Protein AF-A0A8J2ZYX0-F1 (afdb_monomer_lite)

Organism: NCBI:txid1437324

Sequence (101 aa):
MTDRENQGSFDYWRIKVNPFLQSKLEEFQLLGINHLSLDDLWAFIKEKVQKKTKKNEADEEWRLHQVVGYIMSISVNDYMNKIRLEMFQDEDLLKVTEELL

InterPro domains:
  IPR025716 Post-transcriptional regulator [PF13797] (10-94)

Structure (mmCIF, N/CA/C/O backbone):
data_AF-A0A8J2ZYX0-F1
#
_entry.id   AF-A0A8J2ZYX0-F1
#
loop_
_atom_site.group_PDB
_atom_site.id
_atom_site.type_symbol
_atom_site.label_atom_id
_atom_site.label_alt_id
_atom_site.label_comp_id
_atom_site.label_asym_id
_atom_site.label_entity_id
_atom_site.label_seq_id
_atom_site.pdbx_PDB_ins_code
_atom_site.Cartn_x
_atom_site.Cartn_y
_atom_site.Cartn_z
_atom_site.occupancy
_atom_site.B_iso_or_equiv
_atom_site.auth_seq_id
_atom_site.auth_comp_id
_atom_site.auth_asym_id
_atom_site.auth_atom_id
_atom_site.pdbx_PDB_model_num
ATOM 1 N N . MET A 1 1 ? -2.928 -5.472 -32.022 1.00 42.16 1 MET A N 1
ATOM 2 C CA . MET A 1 1 ? -2.683 -4.454 -30.981 1.00 42.16 1 MET A CA 1
ATOM 3 C C . MET A 1 1 ? -1.754 -5.105 -29.979 1.00 42.16 1 MET A C 1
ATOM 5 O O . MET A 1 1 ? -2.094 -6.145 -29.440 1.00 42.16 1 MET A O 1
ATOM 9 N N . THR A 1 2 ? -0.508 -4.652 -29.957 1.00 43.34 2 THR A N 1
ATOM 10 C CA . THR A 1 2 ? 0.663 -5.380 -29.450 1.00 43.34 2 THR A CA 1
ATOM 11 C C . THR A 1 2 ? 0.792 -5.299 -27.933 1.00 43.34 2 THR A C 1
ATOM 13 O O . THR A 1 2 ? 0.747 -4.204 -27.384 1.00 43.34 2 THR A O 1
ATOM 16 N N . ASP A 1 3 ? 1.109 -6.429 -27.292 1.00 50.97 3 ASP A N 1
ATOM 17 C CA . ASP A 1 3 ? 1.450 -6.585 -25.862 1.00 50.97 3 ASP A CA 1
ATOM 18 C C . ASP A 1 3 ? 2.510 -5.601 -25.318 1.00 50.97 3 ASP A C 1
ATOM 20 O O . ASP A 1 3 ? 2.736 -5.530 -24.114 1.00 50.97 3 ASP A O 1
ATOM 24 N N . ARG A 1 4 ? 3.182 -4.839 -26.190 1.00 46.28 4 ARG A N 1
ATOM 25 C CA . ARG A 1 4 ? 4.250 -3.894 -25.840 1.00 46.28 4 ARG A CA 1
ATOM 26 C C . ARG A 1 4 ? 3.755 -2.597 -25.197 1.00 46.28 4 ARG A C 1
ATOM 28 O O . ARG A 1 4 ? 4.475 -2.059 -24.370 1.00 46.28 4 ARG A O 1
ATOM 35 N N . GLU A 1 5 ? 2.553 -2.112 -25.514 1.00 47.03 5 GLU A N 1
ATOM 36 C CA . GLU A 1 5 ? 2.051 -0.844 -24.942 1.00 47.03 5 GLU A CA 1
ATOM 37 C C . GLU A 1 5 ? 1.579 -0.990 -23.487 1.00 47.03 5 GLU A C 1
ATOM 39 O O . GLU A 1 5 ? 1.582 -0.021 -22.738 1.00 47.03 5 GLU A O 1
ATOM 44 N N . ASN A 1 6 ? 1.242 -2.208 -23.044 1.00 51.03 6 ASN A N 1
ATOM 45 C CA . ASN A 1 6 ? 0.803 -2.449 -21.667 1.00 51.03 6 ASN A CA 1
ATOM 46 C C . ASN A 1 6 ? 1.948 -2.891 -20.732 1.00 51.03 6 ASN A C 1
ATOM 48 O O . ASN A 1 6 ? 1.753 -2.969 -19.525 1.00 51.03 6 ASN A O 1
ATOM 52 N N . GLN A 1 7 ? 3.154 -3.161 -21.256 1.00 51.09 7 GLN A N 1
ATOM 53 C CA . GLN A 1 7 ? 4.299 -3.676 -20.481 1.00 51.09 7 GLN A CA 1
ATOM 54 C C . GLN A 1 7 ? 4.876 -2.690 -19.446 1.00 51.09 7 GLN A C 1
ATOM 56 O O . GLN A 1 7 ? 5.635 -3.120 -18.575 1.00 51.09 7 GLN A O 1
ATOM 61 N N . GLY A 1 8 ? 4.521 -1.402 -19.523 1.00 54.41 8 GLY A N 1
ATOM 62 C CA . GLY A 1 8 ? 4.935 -0.361 -18.571 1.00 54.41 8 GLY A CA 1
ATOM 63 C C . GLY A 1 8 ? 3.921 -0.064 -17.460 1.00 54.41 8 GLY A C 1
ATOM 64 O O . GLY A 1 8 ? 4.296 0.499 -16.433 1.00 54.41 8 GLY A O 1
ATOM 65 N N . SER A 1 9 ? 2.655 -0.467 -17.627 1.00 67.94 9 SER A N 1
ATOM 66 C CA . SER A 1 9 ? 1.612 -0.220 -16.627 1.00 67.94 9 SER A CA 1
ATOM 67 C C . SER A 1 9 ? 1.838 -1.085 -15.391 1.00 67.94 9 SER A C 1
ATOM 69 O O . SER A 1 9 ? 2.097 -2.283 -15.495 1.00 67.94 9 SER A O 1
ATOM 71 N N . PHE A 1 10 ? 1.691 -0.509 -14.198 1.00 73.81 10 PHE A N 1
ATOM 72 C CA . PHE A 1 10 ? 1.846 -1.234 -12.933 1.00 73.81 10 PHE A CA 1
ATOM 73 C C . PHE A 1 10 ? 0.949 -2.492 -12.854 1.00 73.81 10 PHE A C 1
ATOM 75 O O . PHE A 1 10 ? 1.350 -3.506 -12.280 1.00 73.81 10 PHE A O 1
ATOM 82 N N . ASP A 1 11 ? -0.223 -2.471 -13.506 1.00 81.56 11 ASP A N 1
ATOM 83 C CA . ASP A 1 11 ? -1.153 -3.609 -13.603 1.00 81.56 11 ASP A CA 1
ATOM 84 C C . ASP A 1 11 ? -0.586 -4.819 -14.365 1.00 81.56 11 ASP A C 1
ATOM 86 O O . ASP A 1 11 ? -0.935 -5.958 -14.045 1.00 81.56 11 ASP A O 1
ATOM 90 N N . TYR A 1 12 ? 0.354 -4.620 -15.292 1.00 87.44 12 TYR A N 1
ATOM 91 C CA . TYR A 1 12 ? 1.011 -5.714 -16.017 1.00 87.44 12 TYR A CA 1
ATOM 92 C C . TYR A 1 12 ? 1.780 -6.662 -15.089 1.00 87.44 12 TYR A C 1
ATOM 94 O O . TYR A 1 12 ? 1.883 -7.865 -15.343 1.00 87.44 12 TYR A O 1
ATOM 102 N N . TRP A 1 13 ? 2.305 -6.141 -13.980 1.00 91.38 13 TRP A N 1
ATOM 103 C CA . TRP A 1 13 ? 3.127 -6.921 -13.061 1.00 91.38 13 TRP A CA 1
ATOM 104 C C . TRP A 1 13 ? 2.323 -7.793 -12.102 1.00 91.38 13 TRP A C 1
ATOM 106 O O . TRP A 1 13 ? 2.906 -8.710 -11.523 1.00 91.38 13 TRP A O 1
ATOM 116 N N . ARG A 1 14 ? 1.007 -7.575 -11.968 1.00 92.50 14 ARG A N 1
ATOM 117 C CA . ARG A 1 14 ? 0.160 -8.191 -10.934 1.00 92.50 14 ARG A CA 1
ATOM 118 C C . ARG A 1 14 ? 0.331 -9.708 -10.823 1.00 92.50 14 ARG A C 1
ATOM 120 O O . ARG A 1 14 ? 0.558 -10.223 -9.733 1.00 92.50 14 ARG A O 1
ATOM 127 N N . ILE A 1 15 ? 0.275 -10.418 -11.952 1.00 93.56 15 ILE A N 1
ATOM 128 C CA . ILE A 1 15 ? 0.414 -11.884 -11.981 1.00 93.56 15 ILE A CA 1
ATOM 129 C C . ILE A 1 15 ? 1.812 -12.309 -11.512 1.00 93.56 15 ILE A C 1
ATOM 131 O O . ILE A 1 1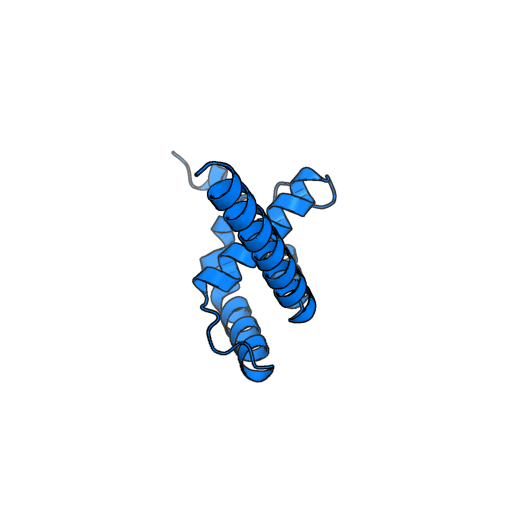5 ? 1.948 -13.248 -10.730 1.00 93.56 15 ILE A O 1
ATOM 135 N N . LYS A 1 16 ? 2.859 -11.601 -11.951 1.00 94.56 16 LYS A N 1
ATOM 136 C CA . LYS A 1 16 ? 4.255 -11.930 -11.627 1.00 94.56 16 LYS A CA 1
ATOM 137 C C . LYS A 1 16 ? 4.604 -11.643 -10.169 1.00 94.56 16 LYS A C 1
ATOM 139 O O . LYS A 1 16 ? 5.429 -12.348 -9.598 1.00 94.56 16 LYS A O 1
ATOM 144 N N . VAL A 1 17 ? 3.986 -10.626 -9.568 1.00 96.19 17 VAL A N 1
ATOM 145 C CA . VAL A 1 17 ? 4.242 -10.231 -8.174 1.00 96.19 17 VAL A CA 1
ATOM 146 C C . VAL A 1 17 ? 3.289 -10.880 -7.172 1.00 96.19 17 VAL A C 1
ATOM 148 O O . VAL A 1 17 ? 3.426 -10.648 -5.974 1.00 96.19 17 VAL A O 1
ATOM 151 N N . ASN A 1 18 ? 2.366 -11.732 -7.629 1.00 96.69 18 ASN A N 1
ATOM 152 C CA . ASN A 1 18 ? 1.386 -12.402 -6.776 1.00 96.69 18 ASN A CA 1
ATOM 153 C C . ASN A 1 18 ? 1.992 -13.103 -5.540 1.00 96.69 18 ASN A C 1
ATOM 155 O O . ASN A 1 18 ? 1.442 -12.917 -4.460 1.00 96.69 18 ASN A O 1
ATOM 159 N N . PRO A 1 19 ? 3.135 -13.820 -5.618 1.00 97.31 19 PRO A N 1
ATOM 160 C CA . PRO A 1 19 ? 3.743 -14.414 -4.422 1.00 97.31 19 PRO A CA 1
ATOM 161 C C . PRO A 1 19 ? 4.110 -13.381 -3.343 1.00 97.31 19 PRO A C 1
ATOM 163 O O . PRO A 1 19 ? 3.948 -13.639 -2.154 1.00 97.31 19 PRO A O 1
ATOM 166 N N . PHE A 1 20 ? 4.552 -12.187 -3.749 1.00 97.81 20 PHE A N 1
ATOM 167 C CA . PHE A 1 20 ? 4.879 -11.092 -2.831 1.00 97.81 20 PHE A CA 1
ATOM 168 C C . PHE A 1 20 ? 3.619 -10.434 -2.265 1.00 97.81 20 PHE A C 1
ATOM 170 O O . PHE A 1 20 ? 3.598 -10.065 -1.096 1.00 97.81 20 PHE A O 1
ATOM 177 N N . LEU A 1 21 ? 2.559 -10.320 -3.073 1.00 97.81 21 LEU A N 1
ATOM 178 C CA . LEU A 1 21 ? 1.261 -9.826 -2.607 1.00 97.81 21 LEU A CA 1
ATOM 179 C C . LEU A 1 21 ? 0.652 -10.759 -1.557 1.00 97.81 21 LEU A C 1
ATOM 181 O O . LEU A 1 21 ? 0.167 -10.268 -0.547 1.00 97.81 21 LEU A O 1
ATOM 185 N N . GLN A 1 22 ? 0.722 -12.077 -1.764 1.00 98.12 22 GLN A N 1
ATOM 186 C CA . GLN A 1 22 ? 0.261 -13.067 -0.785 1.00 98.12 22 GLN A CA 1
ATOM 187 C C . GLN A 1 22 ? 1.059 -12.972 0.515 1.00 98.12 22 GLN A C 1
ATOM 189 O O . GLN A 1 22 ? 0.477 -12.797 1.577 1.00 98.12 22 GLN A O 1
ATOM 194 N N . SER A 1 23 ? 2.393 -12.958 0.427 1.00 98.00 23 SER A N 1
ATOM 195 C CA . SER A 1 23 ? 3.245 -12.818 1.614 1.00 98.00 23 SER A CA 1
ATOM 196 C C . SER A 1 23 ? 2.979 -11.515 2.383 1.00 98.00 23 SER A C 1
ATOM 198 O O . SER A 1 23 ? 2.930 -11.520 3.611 1.00 98.00 23 SER A O 1
ATOM 200 N N . LYS A 1 24 ? 2.753 -10.400 1.677 1.00 98.06 24 LYS A N 1
ATOM 201 C CA . LYS A 1 24 ? 2.401 -9.111 2.290 1.00 98.06 24 LYS A CA 1
ATOM 202 C C . LYS A 1 24 ? 0.998 -9.123 2.906 1.00 98.06 24 LYS A C 1
ATOM 204 O O . LYS A 1 24 ? 0.785 -8.520 3.953 1.00 98.06 24 LYS A O 1
ATOM 209 N N . LEU A 1 25 ? 0.045 -9.805 2.274 1.00 98.31 25 LEU A N 1
ATOM 210 C CA . LEU A 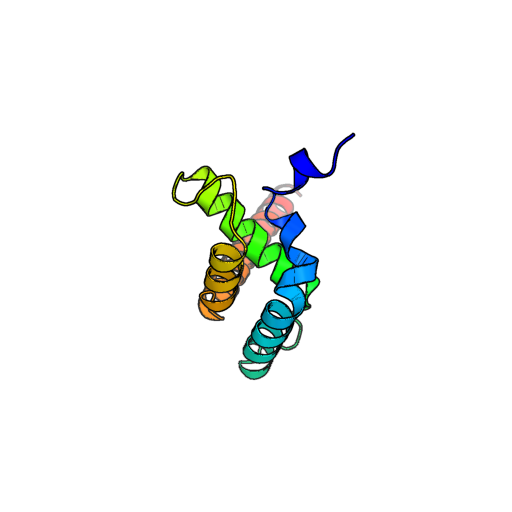1 25 ? -1.304 -9.973 2.804 1.00 98.31 25 LEU A CA 1
ATOM 211 C C . LEU A 1 25 ? -1.290 -10.772 4.110 1.00 98.31 25 LEU A C 1
ATOM 213 O O . LEU A 1 25 ? -1.882 -10.339 5.094 1.00 98.31 25 LEU A O 1
ATOM 217 N N . GLU A 1 26 ? -0.567 -11.890 4.134 1.00 97.81 26 GLU A N 1
ATOM 218 C CA . GLU A 1 26 ? -0.379 -12.720 5.328 1.00 97.81 26 GLU A CA 1
ATOM 219 C C . GLU A 1 26 ? 0.272 -11.925 6.471 1.00 97.81 26 GLU A C 1
ATOM 221 O O . GLU A 1 26 ? -0.176 -12.012 7.612 1.00 97.81 26 GLU A O 1
ATOM 226 N N . GLU A 1 27 ? 1.273 -11.086 6.175 1.00 97.88 27 GLU A N 1
ATOM 227 C CA . GLU A 1 27 ? 1.872 -10.160 7.149 1.00 97.88 27 GLU A CA 1
ATOM 228 C C . GLU A 1 27 ? 0.820 -9.215 7.755 1.00 97.88 27 GLU A C 1
ATOM 230 O O . GLU A 1 27 ? 0.775 -9.018 8.970 1.00 97.88 27 GLU A O 1
ATOM 235 N N . PHE A 1 28 ? -0.054 -8.641 6.927 1.00 9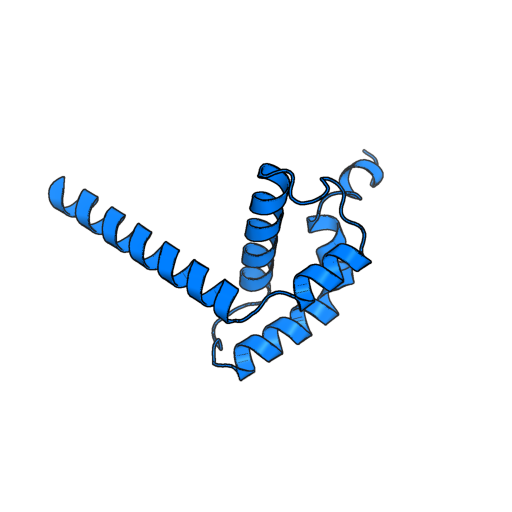7.69 28 PHE A N 1
ATOM 236 C CA . PHE A 1 28 ? -1.086 -7.703 7.378 1.00 97.69 28 PHE A CA 1
ATOM 237 C C . PHE A 1 28 ? -2.151 -8.398 8.227 1.00 97.69 28 PHE A C 1
ATOM 239 O O . PHE A 1 28 ? -2.582 -7.857 9.248 1.00 97.69 28 PHE A O 1
ATOM 246 N N . GLN A 1 29 ? -2.546 -9.607 7.836 1.00 96.88 29 GLN A N 1
ATOM 247 C CA . GLN A 1 29 ? -3.474 -10.442 8.595 1.00 96.88 29 GLN A CA 1
ATOM 248 C C . GLN A 1 29 ? -2.872 -10.839 9.947 1.00 96.88 29 GLN A C 1
ATOM 250 O O . GLN A 1 29 ? -3.530 -10.696 10.975 1.00 96.88 29 GLN A O 1
ATOM 255 N N . LEU A 1 30 ? -1.591 -11.220 9.987 1.00 96.62 30 LEU A N 1
ATOM 256 C CA . LEU A 1 30 ? -0.881 -11.523 11.234 1.00 96.62 30 LEU A CA 1
ATOM 257 C C . LEU A 1 30 ? -0.865 -10.329 12.204 1.00 96.62 30 LEU A C 1
ATOM 259 O O . LEU A 1 30 ? -0.901 -10.510 13.419 1.00 96.62 30 LEU A O 1
ATOM 263 N N . LEU A 1 31 ? -0.853 -9.108 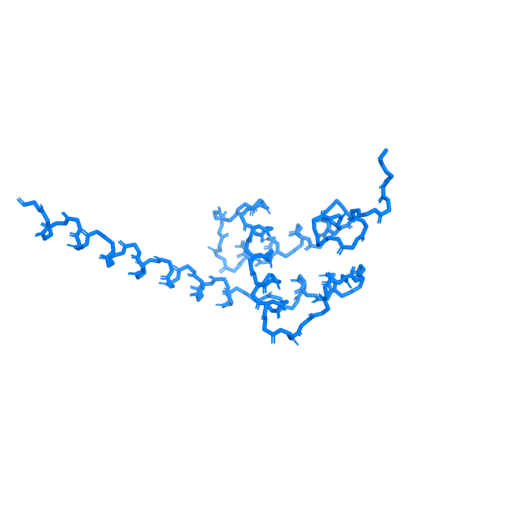11.669 1.00 96.00 31 LEU A N 1
ATOM 264 C CA . LEU A 1 31 ? -0.907 -7.856 12.427 1.00 96.00 31 LEU A CA 1
ATOM 265 C C . LEU A 1 31 ? -2.342 -7.381 12.734 1.00 96.00 31 LEU A C 1
ATOM 267 O O . LEU A 1 31 ? -2.524 -6.288 13.272 1.00 96.00 31 LEU A O 1
ATOM 271 N N . GLY A 1 32 ? -3.358 -8.198 12.439 1.00 93.88 32 GLY A N 1
ATOM 272 C CA . GLY A 1 32 ? -4.752 -7.987 12.838 1.00 93.88 32 GLY A CA 1
ATOM 273 C C . GLY A 1 32 ? -5.684 -7.475 11.738 1.00 93.88 32 GLY A C 1
ATOM 274 O O . GLY A 1 32 ? -6.873 -7.283 11.997 1.00 93.88 32 GLY A O 1
ATOM 275 N N . ILE A 1 33 ? -5.207 -7.285 10.504 1.00 94.19 33 ILE A N 1
ATOM 276 C CA . ILE A 1 33 ? -6.031 -6.816 9.375 1.00 94.19 33 ILE A CA 1
ATOM 277 C C . ILE A 1 33 ? -6.657 -8.012 8.634 1.00 94.19 33 ILE A C 1
ATOM 279 O O . ILE A 1 33 ? -6.435 -8.242 7.448 1.00 94.19 33 ILE A O 1
ATOM 283 N N . ASN A 1 34 ? -7.449 -8.808 9.353 1.00 92.31 34 ASN A N 1
ATOM 284 C CA . ASN A 1 34 ? -7.937 -10.113 8.878 1.00 92.31 34 ASN A CA 1
ATOM 285 C C . ASN A 1 34 ? -8.928 -10.052 7.703 1.00 92.31 34 ASN A C 1
ATOM 287 O O . ASN A 1 34 ? -9.096 -11.038 6.995 1.00 92.31 34 ASN A O 1
ATOM 291 N N . HIS A 1 35 ? -9.613 -8.923 7.516 1.00 89.88 35 HIS A N 1
ATOM 292 C CA . HIS A 1 35 ? -10.650 -8.760 6.491 1.00 89.88 35 HIS A CA 1
ATOM 293 C C . HIS A 1 35 ? -10.106 -8.241 5.154 1.00 89.88 35 HIS A C 1
ATOM 295 O O . HIS A 1 35 ? -10.866 -8.137 4.196 1.00 89.88 35 HIS A O 1
ATOM 301 N N . LEU A 1 36 ? -8.819 -7.888 5.085 1.00 94.44 36 LEU A N 1
ATOM 302 C CA . LEU A 1 36 ? -8.216 -7.402 3.852 1.00 94.44 36 LEU A CA 1
ATOM 303 C C . LEU A 1 36 ? -8.149 -8.540 2.831 1.00 94.44 36 LEU A C 1
ATOM 305 O O . LEU A 1 36 ? -7.608 -9.608 3.128 1.00 94.44 36 LEU A O 1
ATOM 309 N N . SER A 1 37 ? -8.681 -8.312 1.630 1.00 96.62 37 SER A N 1
ATOM 310 C CA . SER A 1 37 ? -8.512 -9.230 0.506 1.00 96.62 37 SER A CA 1
ATOM 311 C C . SER A 1 37 ? -7.281 -8.873 -0.333 1.00 96.62 37 SER A C 1
ATOM 313 O O . SER A 1 37 ? -6.728 -7.773 -0.258 1.00 96.62 37 SER A O 1
ATOM 315 N N . LEU A 1 38 ? -6.850 -9.806 -1.183 1.00 96.31 38 LEU A N 1
ATOM 316 C CA . LEU A 1 38 ? -5.763 -9.557 -2.130 1.00 96.31 38 LEU A CA 1
ATOM 317 C C . LEU A 1 38 ? -6.117 -8.454 -3.144 1.00 96.31 38 LEU A C 1
ATOM 319 O O . LEU A 1 38 ? -5.241 -7.697 -3.563 1.00 96.31 38 LEU A O 1
ATOM 323 N N . ASP A 1 39 ? -7.386 -8.375 -3.550 1.00 95.62 39 ASP A N 1
ATOM 324 C CA . ASP A 1 39 ? -7.888 -7.336 -4.452 1.00 95.62 39 ASP A CA 1
ATOM 325 C C . ASP A 1 39 ? -7.842 -5.958 -3.787 1.00 95.62 39 ASP A C 1
ATOM 327 O O . ASP A 1 39 ? -7.353 -5.006 -4.399 1.00 95.62 39 ASP A O 1
ATOM 331 N N . ASP A 1 40 ? -8.253 -5.868 -2.521 1.00 95.44 40 ASP A N 1
ATOM 332 C CA . ASP A 1 40 ? -8.200 -4.629 -1.738 1.00 95.44 40 ASP A CA 1
ATOM 333 C C . ASP A 1 40 ? -6.756 -4.163 -1.534 1.00 95.44 40 ASP A C 1
ATOM 335 O O . ASP A 1 40 ? -6.432 -2.991 -1.747 1.00 95.44 40 ASP A O 1
ATOM 339 N N . LEU A 1 41 ? -5.858 -5.092 -1.183 1.00 96.50 41 LEU A N 1
ATOM 340 C CA . LEU A 1 41 ? -4.432 -4.804 -1.050 1.00 96.50 41 LEU A CA 1
ATOM 341 C C . LEU A 1 41 ? -3.860 -4.300 -2.380 1.00 96.50 41 LEU A C 1
ATOM 343 O O . LEU A 1 41 ? -3.138 -3.304 -2.407 1.00 96.50 41 LEU A O 1
ATOM 347 N N . TRP A 1 42 ? -4.202 -4.943 -3.497 1.00 95.88 42 TRP A N 1
ATOM 348 C CA . TRP A 1 42 ? -3.757 -4.501 -4.817 1.00 95.88 42 TRP A CA 1
ATOM 349 C C . TRP A 1 42 ? -4.273 -3.100 -5.160 1.00 95.88 42 TRP A C 1
ATOM 351 O O . TRP A 1 42 ? -3.497 -2.252 -5.607 1.00 95.88 42 TRP A O 1
ATOM 361 N N . ALA A 1 43 ? -5.559 -2.833 -4.925 1.00 94.62 43 ALA A N 1
ATOM 362 C CA . ALA A 1 43 ? -6.164 -1.525 -5.154 1.00 94.62 43 ALA A CA 1
ATOM 363 C C . ALA A 1 43 ? -5.466 -0.431 -4.335 1.00 94.62 43 ALA A C 1
ATOM 365 O O . ALA A 1 43 ? -5.092 0.608 -4.886 1.00 94.62 43 ALA A O 1
ATOM 366 N N . PHE A 1 44 ? -5.194 -0.702 -3.057 1.00 95.69 44 PHE A N 1
ATOM 367 C CA . PHE A 1 44 ? -4.448 0.195 -2.180 1.00 95.69 44 PHE A CA 1
ATOM 368 C C . PHE A 1 44 ? -3.049 0.521 -2.718 1.00 95.69 44 PHE A C 1
ATOM 370 O O . PHE A 1 44 ? -2.670 1.692 -2.817 1.00 95.69 44 PHE A O 1
ATOM 377 N N . ILE A 1 45 ? -2.278 -0.501 -3.095 1.00 95.62 45 ILE A N 1
ATOM 378 C CA . ILE A 1 45 ? -0.918 -0.330 -3.623 1.00 95.62 45 ILE A CA 1
ATOM 379 C C . ILE A 1 45 ? -0.955 0.524 -4.894 1.00 95.62 45 ILE A C 1
ATOM 381 O O . ILE A 1 45 ? -0.177 1.473 -5.021 1.00 95.62 45 ILE A O 1
ATOM 385 N N . LYS A 1 46 ? -1.891 0.238 -5.806 1.00 93.06 46 LYS A N 1
ATOM 386 C CA . LYS A 1 46 ? -2.066 1.000 -7.048 1.00 93.06 46 LYS A CA 1
ATOM 387 C C . LYS A 1 46 ? -2.362 2.462 -6.807 1.00 93.06 46 LYS A C 1
ATOM 389 O O . LYS A 1 46 ? -1.762 3.316 -7.454 1.00 93.06 46 LYS A O 1
ATOM 394 N N . GLU A 1 47 ? -3.258 2.761 -5.879 1.00 93.12 47 GLU A N 1
ATOM 395 C CA . GLU A 1 47 ? -3.588 4.139 -5.540 1.00 93.12 47 GLU A CA 1
ATOM 396 C C . GLU A 1 47 ? -2.348 4.900 -5.049 1.00 93.12 47 GLU A C 1
ATOM 398 O O . GLU A 1 47 ? -2.096 6.029 -5.482 1.00 93.12 47 GLU A O 1
ATOM 403 N N . LYS A 1 48 ? -1.519 4.280 -4.195 1.00 93.31 48 LYS A N 1
ATOM 404 C CA . LYS A 1 48 ? -0.282 4.922 -3.732 1.00 93.31 48 LYS A CA 1
ATOM 405 C C . LYS A 1 48 ? 0.740 5.105 -4.860 1.00 93.31 48 LYS A C 1
ATOM 407 O O . LYS A 1 48 ? 1.377 6.158 -4.906 1.00 93.31 48 LYS A O 1
ATOM 412 N N . VAL A 1 49 ? 0.868 4.147 -5.782 1.00 91.31 49 VAL A N 1
ATOM 413 C CA . VAL A 1 49 ? 1.722 4.285 -6.981 1.00 91.31 49 VAL A CA 1
ATOM 414 C C . VAL A 1 49 ? 1.249 5.445 -7.846 1.00 91.31 49 VAL A C 1
ATOM 416 O O . VAL A 1 49 ? 2.035 6.338 -8.146 1.00 91.31 49 VAL A O 1
ATOM 419 N N . GLN A 1 50 ? -0.045 5.500 -8.168 1.00 90.00 50 GLN A N 1
ATOM 420 C CA . GLN A 1 50 ? -0.625 6.580 -8.969 1.00 90.00 50 GLN A CA 1
ATOM 421 C C . GLN A 1 50 ? -0.407 7.951 -8.323 1.00 90.00 50 GLN A C 1
ATOM 423 O O . GLN A 1 50 ? -0.073 8.914 -9.013 1.00 90.00 50 GLN A O 1
ATOM 428 N N . LYS A 1 51 ? -0.564 8.055 -6.997 1.00 90.44 51 LYS A N 1
ATOM 429 C CA . LYS A 1 51 ? -0.274 9.287 -6.247 1.0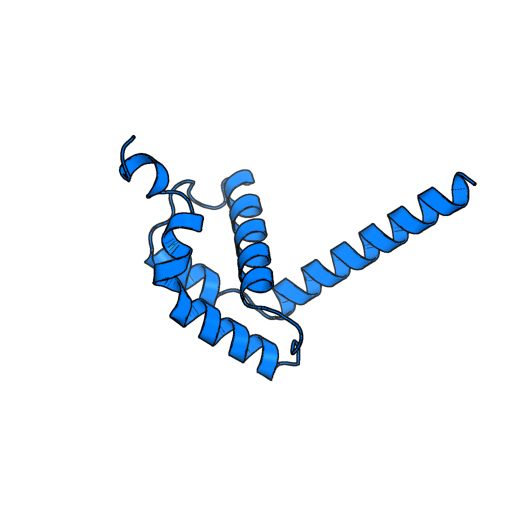0 90.44 51 LYS A CA 1
ATOM 430 C C . LYS A 1 51 ? 1.197 9.695 -6.365 1.00 90.44 51 LYS A C 1
ATOM 432 O O . LYS A 1 51 ? 1.460 10.881 -6.530 1.00 90.44 51 LYS A O 1
ATOM 437 N N . LYS A 1 52 ? 2.139 8.749 -6.311 1.00 89.44 52 LYS A N 1
ATOM 438 C CA . LYS A 1 52 ? 3.576 9.024 -6.481 1.00 89.44 52 LYS A CA 1
ATOM 439 C C . LYS A 1 52 ? 3.926 9.458 -7.902 1.00 89.44 52 LYS A C 1
ATOM 441 O O . LYS A 1 52 ? 4.606 10.467 -8.067 1.00 89.44 52 LYS A O 1
ATOM 446 N N . THR A 1 53 ? 3.412 8.762 -8.916 1.00 87.06 53 THR A N 1
ATOM 447 C CA . THR A 1 53 ? 3.624 9.124 -10.327 1.00 87.06 53 THR A CA 1
ATOM 448 C C . THR A 1 53 ? 3.086 10.526 -10.620 1.00 87.06 53 THR A C 1
ATOM 450 O O . THR A 1 53 ? 3.802 11.348 -11.174 1.00 87.06 53 THR A O 1
ATOM 453 N N . LYS A 1 54 ? 1.882 10.875 -10.135 1.00 88.62 54 LYS A N 1
ATOM 454 C CA . LYS A 1 54 ? 1.314 12.234 -10.278 1.00 88.62 54 LYS A CA 1
ATOM 455 C C . LYS A 1 54 ? 2.156 13.337 -9.626 1.00 88.62 54 LYS A C 1
ATOM 457 O O . LYS A 1 54 ? 2.061 14.490 -10.033 1.00 88.62 54 LYS A O 1
ATOM 462 N N . LYS A 1 55 ? 2.941 13.003 -8.599 1.00 90.44 55 LYS A N 1
ATOM 463 C CA . LYS A 1 55 ? 3.845 13.933 -7.907 1.00 90.44 55 LYS A CA 1
ATOM 464 C C . LYS A 1 55 ? 5.256 13.962 -8.504 1.00 90.44 55 LYS A C 1
ATOM 466 O O . LYS A 1 55 ? 6.114 14.645 -7.955 1.00 90.44 55 LYS A O 1
ATOM 471 N N . ASN A 1 56 ? 5.504 13.239 -9.600 1.00 86.88 56 ASN A N 1
ATOM 472 C CA . ASN A 1 56 ? 6.836 13.027 -10.177 1.00 86.88 56 ASN A CA 1
ATOM 473 C C . ASN A 1 56 ? 7.840 12.412 -9.176 1.00 86.88 56 ASN A C 1
ATOM 475 O O . ASN A 1 56 ? 9.042 12.640 -9.269 1.00 86.88 56 ASN A O 1
ATOM 479 N N . GLU A 1 57 ? 7.352 11.637 -8.199 1.00 86.31 57 GLU A N 1
ATOM 480 C CA . GLU A 1 57 ? 8.169 10.934 -7.191 1.00 86.31 57 GLU A CA 1
ATOM 481 C C . GLU A 1 57 ? 8.524 9.498 -7.620 1.00 86.31 57 GLU A C 1
ATOM 483 O O . GLU A 1 57 ? 9.225 8.783 -6.900 1.00 86.31 57 GLU A O 1
ATOM 488 N N . ALA A 1 58 ? 7.987 9.044 -8.752 1.00 82.00 58 ALA A N 1
ATOM 489 C CA . ALA A 1 58 ? 8.219 7.723 -9.316 1.00 82.00 58 ALA A CA 1
ATOM 490 C C . ALA A 1 58 ? 8.093 7.751 -10.842 1.00 82.00 58 ALA A C 1
ATOM 492 O O . ALA A 1 58 ? 7.346 8.567 -11.384 1.00 82.00 58 ALA A O 1
ATOM 493 N N . ASP A 1 59 ? 8.780 6.817 -11.497 1.00 78.94 59 ASP A N 1
ATOM 494 C CA . ASP A 1 59 ? 8.728 6.631 -12.945 1.00 78.94 59 ASP A CA 1
ATOM 495 C C . ASP A 1 59 ? 7.299 6.291 -13.418 1.00 78.94 59 ASP A C 1
ATOM 497 O O . ASP A 1 59 ? 6.503 5.682 -12.692 1.00 78.94 59 ASP A O 1
ATOM 501 N N . GLU A 1 60 ? 6.974 6.666 -14.658 1.00 78.06 60 GLU A N 1
ATOM 502 C CA . GLU A 1 60 ? 5.741 6.225 -15.326 1.00 78.06 60 GLU A CA 1
ATOM 503 C C . GLU A 1 60 ? 5.808 4.731 -15.684 1.00 78.06 60 GLU A C 1
ATOM 505 O O . GLU A 1 60 ? 4.813 4.016 -15.566 1.00 78.06 60 GLU A O 1
ATOM 510 N N . GLU A 1 61 ? 6.999 4.239 -16.043 1.00 85.00 61 GLU A N 1
ATOM 511 C CA . GLU A 1 61 ? 7.253 2.833 -16.362 1.00 85.00 61 GLU A CA 1
ATOM 512 C C . GLU A 1 61 ? 7.990 2.119 -15.227 1.00 85.00 61 GLU A C 1
ATOM 514 O O . GLU A 1 61 ? 9.198 2.271 -15.042 1.00 85.00 61 GLU A O 1
ATOM 519 N N . TRP A 1 62 ? 7.281 1.258 -14.501 1.00 87.81 62 TRP A N 1
ATOM 520 C CA . TRP A 1 62 ? 7.873 0.498 -13.402 1.00 87.81 62 TRP A CA 1
ATOM 521 C C . TRP A 1 62 ? 8.532 -0.796 -13.893 1.00 87.81 62 TRP A C 1
ATOM 523 O O . TRP A 1 62 ? 7.929 -1.596 -14.614 1.00 87.81 62 TRP A O 1
ATOM 533 N N . ARG A 1 63 ? 9.759 -1.066 -13.441 1.00 90.44 63 ARG A N 1
ATOM 534 C CA . ARG A 1 63 ? 10.437 -2.365 -13.594 1.00 90.44 63 ARG A CA 1
ATOM 535 C C . ARG A 1 63 ? 10.007 -3.332 -12.488 1.00 90.44 63 ARG A C 1
ATOM 537 O O . ARG A 1 63 ? 9.743 -2.918 -11.362 1.00 90.44 63 ARG A O 1
ATOM 544 N N . LEU A 1 64 ? 10.026 -4.641 -12.766 1.00 90.62 64 LEU A N 1
ATOM 545 C CA . LEU A 1 64 ? 9.601 -5.684 -11.813 1.00 90.62 64 LEU A CA 1
ATOM 546 C C . LEU A 1 64 ? 10.225 -5.530 -10.415 1.00 90.62 64 LEU A C 1
ATOM 548 O O . LEU A 1 64 ? 9.516 -5.605 -9.418 1.00 90.62 64 LEU A O 1
ATOM 552 N N . HIS A 1 65 ? 11.537 -5.294 -10.333 1.00 93.44 65 HIS A N 1
ATOM 553 C CA . HIS A 1 65 ? 12.219 -5.152 -9.043 1.00 93.44 65 HIS A CA 1
ATOM 554 C C . HIS A 1 65 ? 11.769 -3.902 -8.266 1.00 93.44 65 HIS A C 1
ATOM 556 O O . HIS A 1 65 ? 11.724 -3.947 -7.039 1.00 93.44 65 HIS A O 1
ATOM 562 N N . GLN A 1 66 ? 11.397 -2.812 -8.953 1.00 92.38 66 GLN A N 1
ATOM 563 C CA . GLN A 1 66 ? 10.826 -1.619 -8.319 1.00 92.38 66 GLN A CA 1
ATOM 564 C C . GLN A 1 66 ? 9.432 -1.932 -7.768 1.00 92.38 66 GLN A C 1
ATOM 566 O O . GLN A 1 66 ? 9.137 -1.572 -6.633 1.00 92.38 66 GLN A O 1
ATOM 571 N N . VAL A 1 67 ? 8.601 -2.656 -8.529 1.00 93.31 67 VAL A N 1
ATOM 572 C CA . VAL A 1 67 ? 7.265 -3.084 -8.076 1.00 93.31 67 VAL A CA 1
ATOM 573 C C . VAL A 1 67 ? 7.366 -3.967 -6.837 1.00 93.31 67 VAL A C 1
ATOM 575 O O . VAL A 1 67 ? 6.710 -3.692 -5.837 1.00 93.31 67 VAL A O 1
ATOM 578 N N . VAL A 1 68 ? 8.218 -4.993 -6.875 1.00 95.75 68 VAL A N 1
ATOM 579 C CA . VAL A 1 68 ? 8.449 -5.885 -5.730 1.00 95.75 68 VAL A CA 1
ATOM 580 C C . VAL A 1 68 ? 8.962 -5.095 -4.528 1.00 95.75 68 VAL A C 1
ATOM 582 O O . VAL A 1 68 ? 8.388 -5.198 -3.448 1.00 95.75 68 VAL A O 1
ATOM 585 N N . GLY A 1 69 ? 9.993 -4.265 -4.711 1.00 95.88 69 GLY A N 1
ATOM 586 C CA . GLY A 1 69 ? 10.532 -3.432 -3.634 1.00 95.88 69 GLY A CA 1
ATOM 587 C C . GLY A 1 69 ? 9.472 -2.517 -3.022 1.00 95.88 69 GLY A C 1
ATOM 588 O O . GLY A 1 69 ? 9.400 -2.379 -1.803 1.00 95.88 69 GLY A O 1
ATOM 589 N N . TYR A 1 70 ? 8.591 -1.958 -3.852 1.00 95.31 70 TYR A N 1
ATOM 590 C CA . TYR A 1 70 ? 7.499 -1.117 -3.390 1.00 95.31 70 TYR A CA 1
ATOM 591 C C . TYR A 1 70 ? 6.460 -1.892 -2.584 1.00 95.31 70 TYR A C 1
ATOM 593 O O . TYR A 1 70 ? 6.174 -1.489 -1.460 1.00 95.31 70 TYR A O 1
ATOM 601 N N . ILE A 1 71 ? 5.965 -3.025 -3.095 1.00 96.75 71 ILE A N 1
ATOM 602 C CA . ILE A 1 71 ? 5.043 -3.915 -2.366 1.00 96.75 71 ILE A CA 1
ATOM 603 C C . ILE A 1 71 ? 5.614 -4.253 -0.988 1.00 96.75 71 ILE A C 1
ATOM 605 O O . ILE A 1 71 ? 4.927 -4.106 0.019 1.00 96.75 71 ILE A O 1
ATOM 609 N N . MET A 1 72 ? 6.887 -4.650 -0.933 1.00 96.75 72 MET A N 1
ATOM 610 C CA . MET A 1 72 ? 7.526 -5.060 0.317 1.00 96.75 72 MET A CA 1
ATOM 611 C C . MET A 1 72 ? 7.751 -3.895 1.289 1.00 96.75 72 MET A C 1
ATOM 613 O O . MET A 1 72 ? 7.742 -4.124 2.497 1.00 96.75 72 MET A O 1
ATOM 617 N N . SER A 1 73 ? 7.902 -2.665 0.786 1.00 96.19 73 SER A N 1
ATOM 618 C CA . SER A 1 73 ? 8.109 -1.459 1.602 1.00 96.19 73 SER A CA 1
ATOM 619 C C . SER A 1 73 ? 6.851 -0.945 2.306 1.00 96.19 73 SER A C 1
ATOM 621 O O . SER A 1 73 ? 6.956 -0.160 3.246 1.00 96.19 73 SER A O 1
ATOM 623 N N . ILE A 1 74 ? 5.665 -1.356 1.853 1.00 96.56 74 ILE A N 1
ATOM 624 C CA . ILE A 1 74 ? 4.398 -0.879 2.407 1.00 96.56 74 ILE A CA 1
ATOM 625 C C . ILE A 1 74 ? 4.157 -1.509 3.777 1.00 96.56 74 ILE A C 1
ATOM 627 O O . ILE A 1 74 ? 4.284 -2.725 3.957 1.00 96.56 74 ILE A O 1
ATOM 631 N N . SER A 1 75 ? 3.776 -0.659 4.729 1.00 96.19 75 SER A N 1
ATOM 632 C CA . SER A 1 75 ? 3.499 -1.036 6.113 1.00 96.19 75 SER A CA 1
ATOM 633 C C . SER A 1 75 ? 2.001 -1.087 6.420 1.00 96.19 75 SER A C 1
ATOM 635 O O . SER A 1 75 ? 1.191 -0.417 5.778 1.00 96.19 75 SER A O 1
ATOM 637 N N . VAL A 1 76 ? 1.620 -1.809 7.477 1.00 95.31 76 VAL A N 1
ATOM 638 C CA . VAL A 1 76 ? 0.246 -1.755 8.014 1.00 95.31 76 VAL A CA 1
ATOM 639 C C . VAL A 1 76 ? -0.138 -0.329 8.417 1.00 95.31 76 VAL A C 1
ATOM 641 O O . VAL A 1 76 ? -1.276 0.085 8.216 1.00 95.31 76 VAL A O 1
ATOM 644 N N . ASN A 1 77 ? 0.813 0.467 8.915 1.00 95.19 77 ASN A N 1
ATOM 645 C CA . ASN A 1 77 ? 0.568 1.866 9.261 1.00 95.19 77 ASN A CA 1
ATOM 646 C C . ASN A 1 77 ? 0.184 2.708 8.031 1.00 95.19 77 ASN A C 1
ATOM 648 O O . ASN A 1 77 ? -0.708 3.549 8.117 1.00 95.19 77 ASN A O 1
ATOM 652 N N . ASP A 1 78 ? 0.803 2.462 6.870 1.00 95.50 78 ASP A N 1
ATOM 653 C CA . ASP A 1 78 ? 0.404 3.107 5.614 1.00 95.50 78 ASP A CA 1
ATOM 654 C C . ASP A 1 78 ? -1.056 2.819 5.261 1.00 95.50 78 ASP A C 1
ATOM 656 O O . ASP A 1 78 ? -1.761 3.720 4.805 1.00 95.50 78 ASP A O 1
ATOM 660 N N . TYR A 1 79 ? -1.486 1.570 5.450 1.00 95.19 79 TYR A N 1
ATOM 661 C CA . TYR A 1 79 ? -2.851 1.133 5.175 1.00 95.19 79 TYR A CA 1
ATOM 662 C C . TYR A 1 79 ? -3.845 1.737 6.172 1.00 95.19 79 TYR A C 1
ATOM 664 O O . TYR A 1 79 ? -4.825 2.355 5.766 1.00 95.19 79 TYR A O 1
ATOM 672 N N . MET A 1 80 ? -3.549 1.673 7.471 1.00 93.25 80 MET A N 1
ATOM 673 C CA . MET A 1 80 ? -4.403 2.251 8.515 1.00 93.25 80 MET A CA 1
ATOM 674 C C . MET A 1 80 ? -4.575 3.763 8.369 1.00 93.25 80 MET A C 1
ATOM 676 O O . MET A 1 80 ? -5.663 4.285 8.608 1.00 93.25 80 MET A O 1
ATOM 680 N N . ASN A 1 81 ? -3.530 4.477 7.943 1.00 93.94 81 ASN A N 1
ATOM 681 C CA . ASN A 1 81 ? -3.635 5.906 7.659 1.00 93.94 81 ASN A CA 1
ATOM 682 C C . ASN A 1 81 ? -4.594 6.194 6.497 1.00 93.94 81 ASN A C 1
ATOM 684 O O . ASN A 1 81 ? -5.333 7.172 6.571 1.00 93.94 81 ASN A O 1
ATOM 688 N N . LYS A 1 82 ? -4.623 5.352 5.453 1.00 92.38 82 LYS A N 1
ATOM 689 C CA . LYS A 1 82 ? -5.618 5.469 4.375 1.00 92.38 82 LYS A CA 1
ATOM 690 C C . LYS A 1 82 ? -7.028 5.240 4.906 1.00 92.38 82 LYS A C 1
ATOM 692 O O . LYS A 1 82 ? -7.862 6.116 4.727 1.00 92.38 82 LYS A O 1
ATOM 697 N N . ILE A 1 83 ? -7.263 4.121 5.594 1.00 91.31 83 ILE A N 1
ATOM 698 C CA . ILE A 1 83 ? -8.591 3.782 6.129 1.00 91.31 83 ILE A CA 1
ATOM 699 C C . ILE A 1 83 ? -9.114 4.898 7.033 1.00 91.31 83 ILE A C 1
ATOM 701 O O . ILE A 1 83 ? -10.259 5.310 6.909 1.00 91.31 83 ILE A O 1
ATOM 705 N N . ARG A 1 84 ? -8.257 5.458 7.893 1.00 91.38 84 ARG A N 1
ATOM 706 C CA . ARG A 1 84 ? -8.629 6.594 8.740 1.00 91.38 84 ARG A CA 1
ATOM 707 C C . ARG A 1 84 ? -9.067 7.813 7.921 1.00 91.38 84 ARG A C 1
ATOM 709 O O . ARG A 1 84 ? -10.048 8.448 8.283 1.00 91.38 84 ARG A O 1
ATOM 716 N N . LEU A 1 85 ? -8.342 8.155 6.854 1.00 90.75 85 LEU A N 1
ATOM 717 C CA . LEU A 1 85 ? -8.712 9.273 5.980 1.00 90.75 85 LEU A CA 1
ATOM 718 C C . LEU A 1 85 ? -10.045 9.021 5.268 1.00 90.75 85 LEU A C 1
ATOM 720 O O . LEU A 1 85 ? -10.849 9.940 5.186 1.00 90.75 85 LEU A O 1
ATOM 724 N N . GLU A 1 86 ? -10.280 7.799 4.791 1.00 88.50 86 GLU A N 1
ATOM 725 C CA . GLU A 1 86 ? -11.542 7.409 4.147 1.00 88.50 86 GLU A CA 1
ATOM 726 C C . GLU A 1 86 ? -12.714 7.508 5.127 1.00 88.50 86 GLU A C 1
ATOM 728 O O . GLU A 1 86 ? -13.711 8.143 4.813 1.00 88.50 86 GLU A O 1
ATOM 733 N N . MET A 1 87 ? -12.557 7.012 6.359 1.00 84.88 87 MET A N 1
ATOM 734 C CA . MET A 1 87 ? -13.590 7.129 7.395 1.00 84.88 87 MET A CA 1
ATOM 735 C C . MET A 1 87 ? -13.955 8.585 7.712 1.00 84.88 87 MET A C 1
ATOM 737 O O . MET A 1 87 ? -15.131 8.890 7.878 1.00 84.88 87 MET A O 1
ATOM 741 N N . PHE A 1 88 ? -12.970 9.487 7.788 1.00 87.44 88 PHE A N 1
ATOM 742 C CA . PHE A 1 88 ? -13.247 10.912 8.000 1.00 87.44 88 PHE A CA 1
ATOM 743 C C . PHE A 1 88 ? -13.964 11.549 6.804 1.00 87.44 88 PHE A C 1
ATOM 745 O O . PHE A 1 88 ? -14.869 12.353 6.996 1.00 87.44 88 PHE A O 1
ATOM 752 N N . GLN A 1 89 ? -13.588 11.178 5.577 1.00 84.88 89 GLN A N 1
ATOM 753 C CA . GLN A 1 89 ? -14.260 11.663 4.369 1.00 84.88 89 GLN A CA 1
ATOM 754 C C . GLN A 1 89 ? -15.711 11.179 4.299 1.00 84.88 89 GLN A C 1
ATOM 756 O O . GLN A 1 89 ? -16.595 11.968 3.975 1.00 84.88 89 GLN A O 1
ATOM 761 N N . ASP A 1 90 ? -15.962 9.917 4.642 1.00 80.94 90 ASP A N 1
ATOM 762 C CA . ASP A 1 90 ? -17.310 9.354 4.690 1.00 80.94 90 ASP A CA 1
ATOM 763 C C . ASP A 1 90 ? -18.163 10.024 5.779 1.00 80.94 90 ASP A C 1
ATOM 765 O O . ASP A 1 90 ? -19.329 10.336 5.541 1.00 80.94 90 ASP A O 1
ATOM 769 N N . GLU A 1 91 ? -17.590 10.306 6.953 1.00 80.56 91 GLU A N 1
ATOM 770 C CA . GLU A 1 91 ? -18.283 11.026 8.029 1.00 80.56 91 GLU A CA 1
ATOM 771 C C . GLU A 1 91 ? -18.677 12.451 7.605 1.00 80.56 91 GLU A C 1
ATOM 773 O O . GLU A 1 91 ? -19.800 12.887 7.868 1.00 80.56 91 GLU A O 1
ATOM 778 N N . ASP A 1 92 ? -17.788 13.167 6.915 1.00 76.62 92 ASP A N 1
ATOM 779 C CA . ASP A 1 92 ? -18.081 14.502 6.384 1.00 76.62 92 ASP A CA 1
ATOM 780 C C . ASP A 1 92 ? -19.169 14.455 5.298 1.00 76.62 92 ASP A C 1
ATOM 782 O O . ASP A 1 92 ? -20.068 15.298 5.286 1.00 76.62 92 ASP A O 1
ATOM 786 N N . LEU A 1 93 ? -19.143 13.450 4.414 1.00 76.50 93 LEU A N 1
ATOM 787 C CA . LEU A 1 93 ? -20.173 13.259 3.386 1.00 76.50 93 LEU A CA 1
ATOM 788 C C . LEU A 1 93 ? -21.554 12.987 3.997 1.00 76.50 93 LEU A C 1
ATOM 790 O O . LEU A 1 93 ? -22.541 13.565 3.537 1.00 76.50 93 LEU A O 1
ATOM 794 N N . LEU A 1 94 ? -21.629 12.152 5.038 1.00 77.19 94 LEU A N 1
ATOM 795 C CA . LEU A 1 94 ? -22.882 11.866 5.744 1.00 77.19 94 LEU A CA 1
ATOM 796 C C . LEU A 1 94 ? -23.482 13.136 6.364 1.00 77.19 94 LEU A C 1
ATOM 798 O O . LEU A 1 94 ? -24.669 13.404 6.173 1.00 77.19 94 LEU A O 1
ATOM 802 N N . LYS A 1 95 ? -22.662 13.973 7.011 1.00 76.31 95 LYS A N 1
ATOM 803 C CA . LYS A 1 95 ? -23.113 15.247 7.600 1.00 76.31 95 LYS A CA 1
ATOM 804 C C . LYS A 1 95 ? -23.690 16.202 6.557 1.00 76.31 95 LYS A C 1
ATOM 806 O O . LYS A 1 95 ? -24.761 16.761 6.768 1.00 76.31 95 LYS A O 1
ATOM 811 N N . VAL A 1 96 ? -23.033 16.338 5.402 1.00 74.62 96 VAL A N 1
ATOM 812 C CA . VAL A 1 96 ? -23.535 17.180 4.299 1.00 74.62 96 VAL A CA 1
ATOM 813 C C . VAL A 1 96 ? -24.901 16.698 3.808 1.00 74.62 96 VAL A C 1
ATOM 815 O O . VAL A 1 96 ? -25.766 17.516 3.506 1.00 74.62 96 VAL A O 1
ATOM 818 N N . THR A 1 97 ? -25.126 15.384 3.730 1.00 69.62 97 THR A N 1
ATOM 819 C CA . THR A 1 97 ? -26.432 14.854 3.304 1.00 69.62 97 THR A CA 1
ATOM 820 C C . THR A 1 97 ? -27.542 15.074 4.329 1.00 69.62 97 THR A C 1
ATOM 822 O O . THR A 1 97 ? -28.684 15.280 3.924 1.00 69.62 97 THR A O 1
ATOM 825 N N . GLU A 1 98 ? -27.223 15.076 5.625 1.00 73.94 98 GLU A N 1
ATOM 826 C CA . GLU A 1 98 ? -28.183 15.362 6.698 1.00 73.94 98 GLU A CA 1
ATOM 827 C C . GLU A 1 98 ? -28.561 16.851 6.765 1.00 73.94 98 GLU A C 1
ATOM 829 O O . GLU A 1 98 ? -29.713 17.164 7.034 1.00 73.94 98 GLU A O 1
ATOM 834 N N . GLU A 1 99 ? -27.637 17.772 6.467 1.00 73.00 99 GLU A N 1
ATOM 835 C CA . GLU A 1 99 ? -27.908 19.223 6.425 1.00 73.00 99 GLU A CA 1
ATOM 836 C C . GLU A 1 99 ? -28.750 19.667 5.211 1.00 73.00 99 GLU A C 1
ATOM 838 O O . GLU A 1 99 ? -29.299 20.770 5.200 1.00 73.00 99 GLU A O 1
ATOM 843 N N . LEU A 1 100 ? -28.838 18.828 4.175 1.00 68.25 100 LEU A N 1
ATOM 844 C CA . LEU A 1 100 ? -29.600 19.087 2.947 1.00 68.25 100 LEU A CA 1
ATOM 845 C C . LEU A 1 100 ? -31.033 18.514 2.975 1.00 68.25 100 LEU A C 1
ATOM 847 O O . LEU A 1 100 ? -31.751 18.659 1.979 1.00 68.25 100 LEU A O 1
ATOM 851 N N . LEU A 1 101 ? -31.443 17.876 4.078 1.00 53.94 101 LEU A N 1
ATOM 852 C CA . LEU A 1 101 ? -32.782 17.316 4.326 1.00 53.94 101 LEU A CA 1
ATOM 853 C C . LEU A 1 101 ? -33.562 18.149 5.351 1.00 53.94 101 LEU A C 1
ATOM 855 O O . LEU A 1 101 ? -34.789 18.296 5.141 1.00 53.94 101 LEU A O 1
#

Radius of gyration: 16.49 Å; chains: 1; bounding box: 45×34×44 Å

pLDDT: mean 8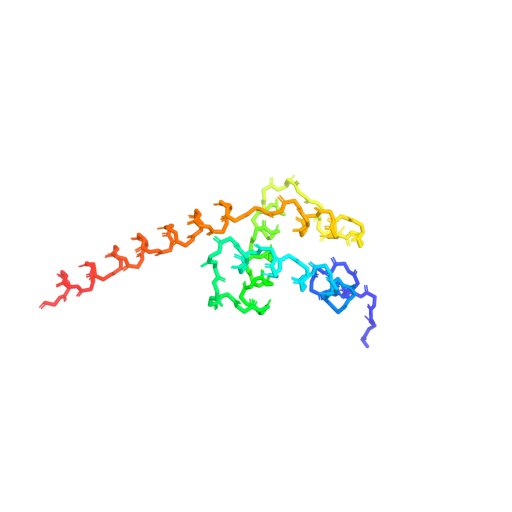6.53, std 13.97, range [42.16, 98.31]

Secondary structure (DSSP, 8-state):
--TTSSTTSGGGGHHHHHHHHHHHHHHHHHTT-TT--HHHHHHHHHHHHHHHHHTTSS-SS--HHHHHHHHHH--HHHHHHHHHHHHHHHHHHHHHHHHT-

Foldseek 3Di:
DDPVVCQQALVVCCVVCVVLLVVLVVVLVVVPPVPDDSVNLVVLLNVVVVVCVVVVNDDSGDDNVNSSVSSVPDDNVSVVVVVVVVVVVVVVVVVVVVVVD